Protein AF-A0AA36MZ41-F1 (afdb_monomer_lite)

Radius of gyration: 23.38 Å; chains: 1; bounding box: 65×52×50 Å

Organism: NCBI:txid2562239

Structure (mmCIF, N/CA/C/O backbone):
data_AF-A0AA36MZ41-F1
#
_entry.id   AF-A0AA36MZ41-F1
#
loop_
_atom_site.group_PDB
_atom_site.id
_atom_site.type_symbol
_atom_site.label_atom_id
_atom_site.label_alt_id
_atom_site.label_comp_id
_atom_site.label_asym_id
_atom_site.label_entity_id
_atom_site.label_seq_id
_atom_site.pdbx_PDB_ins_code
_atom_site.Cartn_x
_atom_site.Cartn_y
_atom_site.Cartn_z
_atom_site.occupancy
_atom_site.B_iso_or_equiv
_atom_site.auth_seq_id
_atom_site.auth_comp_id
_atom_site.auth_asym_id
_atom_site.auth_atom_id
_atom_site.pdbx_PDB_model_num
ATOM 1 N N . MET A 1 1 ? -8.497 -12.255 -13.472 1.00 68.38 1 MET A N 1
ATOM 2 C CA . MET A 1 1 ? -8.021 -10.869 -13.244 1.00 68.38 1 MET A CA 1
ATOM 3 C C . MET A 1 1 ? -6.526 -10.973 -13.059 1.00 68.38 1 MET A C 1
ATOM 5 O O . MET A 1 1 ? -6.115 -11.818 -12.280 1.00 68.38 1 MET A O 1
ATOM 9 N N . THR A 1 2 ? -5.747 -10.214 -13.821 1.00 87.19 2 THR A N 1
ATOM 10 C CA . THR A 1 2 ? -4.279 -10.279 -13.796 1.00 87.19 2 THR A CA 1
ATOM 11 C C . THR A 1 2 ? -3.711 -9.382 -12.696 1.00 87.19 2 THR A C 1
ATOM 13 O O . THR A 1 2 ? -4.391 -8.462 -12.231 1.00 87.19 2 THR A O 1
ATOM 16 N N . MET A 1 3 ? -2.455 -9.620 -12.304 1.00 91.00 3 MET A N 1
ATOM 17 C CA . MET A 1 3 ? -1.713 -8.731 -11.399 1.00 91.00 3 MET A CA 1
ATOM 18 C C . MET A 1 3 ? -1.674 -7.290 -11.922 1.00 91.00 3 MET A C 1
ATOM 20 O O . MET A 1 3 ? -1.805 -6.341 -11.153 1.00 91.00 3 MET A O 1
ATOM 24 N N . ASP A 1 4 ? -1.611 -7.124 -13.239 1.00 92.19 4 ASP A N 1
ATOM 25 C CA . ASP A 1 4 ? -1.598 -5.822 -13.903 1.00 92.19 4 ASP A CA 1
ATOM 26 C C . ASP A 1 4 ? -2.879 -5.025 -13.640 1.00 92.19 4 ASP A C 1
ATOM 28 O O . ASP A 1 4 ? -2.812 -3.837 -13.330 1.00 92.19 4 ASP A O 1
ATOM 32 N N . ALA A 1 5 ? -4.040 -5.692 -13.651 1.00 93.69 5 ALA A N 1
ATOM 33 C CA . ALA A 1 5 ? -5.312 -5.060 -13.314 1.00 93.69 5 ALA A CA 1
ATOM 34 C C . ALA A 1 5 ? -5.347 -4.590 -11.850 1.00 93.69 5 ALA A C 1
ATOM 36 O O . ALA A 1 5 ? -5.846 -3.503 -11.564 1.00 93.69 5 ALA A O 1
ATOM 37 N N . ALA A 1 6 ? -4.788 -5.372 -10.918 1.00 95.00 6 ALA A N 1
ATOM 38 C CA . ALA A 1 6 ? -4.678 -4.955 -9.520 1.00 95.00 6 ALA A CA 1
ATOM 39 C C . ALA A 1 6 ? -3.737 -3.750 -9.356 1.00 95.00 6 ALA A C 1
ATOM 41 O O . ALA A 1 6 ? -4.050 -2.827 -8.607 1.00 95.00 6 ALA A O 1
ATOM 42 N N . ARG A 1 7 ? -2.618 -3.711 -10.090 1.00 95.50 7 ARG A N 1
ATOM 43 C CA . ARG A 1 7 ? -1.696 -2.564 -10.080 1.00 95.50 7 ARG A CA 1
ATOM 44 C C . ARG A 1 7 ? -2.353 -1.297 -10.626 1.00 95.50 7 ARG A C 1
ATOM 46 O O . ARG A 1 7 ? -2.273 -0.261 -9.975 1.00 95.50 7 ARG A O 1
ATOM 53 N N . SER A 1 8 ? -3.065 -1.376 -11.751 1.00 96.75 8 SER A N 1
ATOM 54 C CA . SER A 1 8 ? -3.801 -0.227 -12.299 1.00 96.75 8 SER A CA 1
ATOM 55 C C . SER A 1 8 ? -4.890 0.278 -11.346 1.00 96.75 8 SER A C 1
ATOM 57 O O . SER A 1 8 ? -5.018 1.484 -11.148 1.00 96.75 8 SER A O 1
ATOM 59 N N . LEU A 1 9 ? -5.632 -0.617 -10.682 1.00 97.50 9 LEU A N 1
ATOM 60 C CA . LEU A 1 9 ? -6.612 -0.226 -9.658 1.00 97.50 9 LEU A CA 1
ATOM 61 C C . LEU A 1 9 ? -5.946 0.448 -8.447 1.00 97.50 9 LEU A C 1
ATOM 63 O O . LEU A 1 9 ? -6.478 1.423 -7.924 1.00 97.50 9 LEU A O 1
ATOM 67 N N . ALA A 1 10 ? -4.772 -0.027 -8.021 1.00 97.44 10 ALA A N 1
ATOM 68 C CA . ALA A 1 10 ? -4.005 0.605 -6.950 1.00 97.44 10 ALA A CA 1
ATOM 69 C C . ALA A 1 10 ? -3.514 2.009 -7.335 1.00 97.44 10 ALA A C 1
ATOM 71 O O . ALA A 1 10 ? -3.614 2.928 -6.524 1.00 97.44 10 ALA A O 1
ATOM 72 N N . VAL A 1 11 ? -3.045 2.199 -8.573 1.00 98.00 11 VAL A N 1
ATOM 73 C CA . VAL A 1 11 ? -2.663 3.519 -9.102 1.00 98.00 11 VAL A CA 1
ATOM 74 C C . VAL A 1 11 ? -3.863 4.466 -9.108 1.00 98.00 11 VAL A C 1
ATOM 76 O O . VAL A 1 11 ? -3.761 5.580 -8.599 1.00 98.00 11 VAL A O 1
ATOM 79 N N . GLN A 1 12 ? -5.020 4.014 -9.597 1.00 97.94 12 GLN A N 1
ATOM 80 C CA . GLN A 1 12 ? -6.252 4.808 -9.572 1.00 97.94 12 GLN A CA 1
ATOM 81 C C . GLN A 1 12 ? -6.670 5.184 -8.148 1.00 97.94 12 GLN A C 1
ATOM 83 O O . GLN A 1 12 ? -7.051 6.327 -7.912 1.00 97.94 12 GLN A O 1
ATOM 88 N N . LEU A 1 13 ? -6.571 4.249 -7.197 1.00 98.12 13 LEU A N 1
ATOM 89 C CA . LEU A 1 13 ? -6.924 4.485 -5.797 1.00 98.12 13 LEU A CA 1
ATOM 90 C C . LEU A 1 13 ? -6.030 5.550 -5.166 1.00 98.12 13 LEU A C 1
ATOM 92 O O . LEU A 1 13 ? -6.522 6.473 -4.524 1.00 98.12 13 LEU A O 1
ATOM 96 N N . VAL A 1 14 ? -4.720 5.452 -5.392 1.00 98.00 14 VAL A N 1
ATOM 97 C CA . VAL A 1 14 ? -3.752 6.427 -4.888 1.00 98.00 14 VAL A CA 1
ATOM 98 C C . VAL A 1 14 ? -3.955 7.795 -5.527 1.00 98.00 14 VAL A C 1
ATOM 100 O O . VAL A 1 14 ? -3.852 8.794 -4.832 1.00 98.00 14 VAL A O 1
ATOM 103 N N . LEU A 1 15 ? -4.246 7.880 -6.820 1.00 98.00 15 LEU A N 1
ATOM 104 C CA . LEU A 1 15 ? -4.380 9.165 -7.518 1.00 98.00 15 LEU A CA 1
ATOM 105 C C . LEU A 1 15 ? -5.779 9.777 -7.414 1.00 98.00 15 LEU A C 1
ATOM 107 O O . LEU A 1 15 ? -6.045 10.830 -7.989 1.00 98.00 15 LEU A O 1
ATOM 111 N N . SER A 1 16 ? -6.690 9.123 -6.699 1.00 97.56 16 SER A N 1
ATOM 112 C CA . SER A 1 16 ? -8.055 9.596 -6.564 1.00 97.56 16 SER A CA 1
ATOM 113 C C . SER A 1 16 ? -8.150 10.734 -5.536 1.00 97.56 16 SER A C 1
ATOM 115 O O . SER A 1 16 ? -7.811 10.523 -4.370 1.00 97.56 16 SER A O 1
ATOM 117 N N . PRO A 1 17 ? -8.669 11.919 -5.915 1.00 95.50 17 PRO A N 1
ATOM 118 C CA . PRO A 1 17 ? -8.745 13.074 -5.017 1.00 95.50 17 PRO A CA 1
ATOM 119 C C . PRO A 1 17 ? -9.822 12.930 -3.935 1.00 95.50 17 PRO A C 1
ATOM 121 O O . PRO A 1 17 ? -9.808 13.663 -2.952 1.00 95.50 17 PRO A O 1
ATOM 124 N N . VAL A 1 18 ? -10.766 12.002 -4.113 1.00 97.00 18 VAL A N 1
ATOM 125 C CA . VAL A 1 18 ? -11.846 11.759 -3.146 1.00 97.00 18 VAL A CA 1
ATOM 126 C C . VAL A 1 18 ? -11.436 10.799 -2.032 1.00 97.00 18 VAL A C 1
ATOM 128 O O . VAL A 1 18 ? -12.109 10.744 -1.006 1.00 97.00 18 VAL A O 1
ATOM 131 N N . HIS A 1 19 ? -10.348 10.044 -2.224 1.00 96.75 19 HIS A N 1
ATOM 132 C CA . HIS A 1 19 ? -9.952 9.002 -1.287 1.00 96.75 19 HIS A CA 1
ATOM 133 C C . HIS A 1 19 ? -9.066 9.549 -0.165 1.0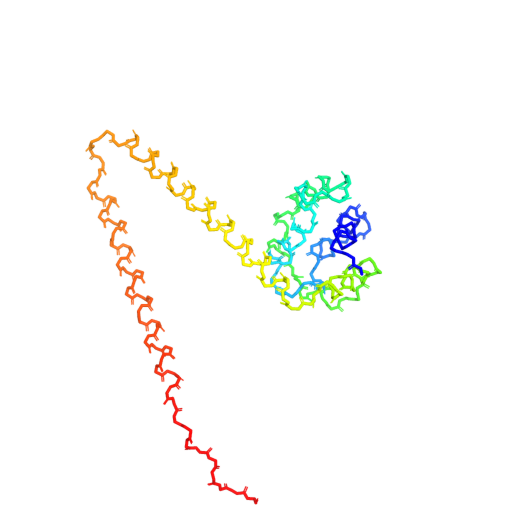0 96.75 19 HIS A C 1
ATOM 135 O O . HIS A 1 19 ? -8.097 10.275 -0.394 1.00 96.75 19 HIS A O 1
ATOM 141 N N . GLN A 1 20 ? -9.379 9.166 1.071 1.00 96.69 20 GLN A N 1
ATOM 142 C CA . GLN A 1 20 ? -8.623 9.588 2.254 1.00 96.69 20 GLN A CA 1
ATOM 143 C C . GLN A 1 20 ? -7.321 8.791 2.408 1.00 96.69 20 GLN A C 1
ATOM 145 O O . GLN A 1 20 ? -7.131 7.734 1.803 1.00 96.69 20 GLN A O 1
ATOM 150 N N . LEU A 1 21 ? -6.425 9.270 3.280 1.00 96.50 21 LEU A N 1
ATOM 151 C CA . LEU A 1 21 ? -5.114 8.662 3.535 1.00 96.50 21 LEU A CA 1
ATOM 152 C C . LEU A 1 21 ? -5.186 7.147 3.782 1.00 96.50 21 LEU A C 1
ATOM 154 O O . LEU A 1 21 ? -4.430 6.389 3.178 1.00 96.50 21 LEU A O 1
ATOM 158 N N . GLY A 1 22 ? -6.102 6.698 4.644 1.00 96.38 22 GLY A N 1
ATOM 159 C CA . GLY A 1 22 ? -6.215 5.279 4.986 1.00 96.38 22 GLY A CA 1
ATOM 160 C C . GLY A 1 22 ? -6.680 4.396 3.825 1.00 96.38 22 GLY A C 1
ATOM 161 O O . GLY A 1 22 ? -6.291 3.232 3.740 1.00 96.38 22 GLY A O 1
ATOM 162 N N . GLU A 1 23 ? -7.444 4.964 2.896 1.00 97.12 23 GLU A N 1
ATOM 163 C CA . GLU A 1 23 ? -7.960 4.290 1.699 1.00 97.12 23 GLU A CA 1
ATOM 164 C C . GLU A 1 23 ? -6.839 4.179 0.664 1.00 97.12 23 GLU A C 1
ATOM 166 O O . GLU A 1 23 ? -6.528 3.086 0.196 1.00 97.12 23 GLU A O 1
ATOM 171 N N . ARG A 1 24 ? -6.125 5.289 0.420 1.00 97.75 24 ARG A N 1
ATOM 172 C CA . ARG A 1 24 ? -4.917 5.336 -0.425 1.00 97.75 24 ARG A CA 1
ATOM 173 C C . ARG A 1 24 ? -3.823 4.386 0.083 1.00 97.75 24 ARG A C 1
ATOM 175 O O . ARG A 1 24 ? -3.115 3.780 -0.713 1.00 97.75 24 ARG A O 1
ATOM 182 N N . CYS A 1 25 ? -3.710 4.199 1.401 1.00 97.25 25 CYS A N 1
ATOM 183 C CA . CYS A 1 25 ? -2.773 3.247 2.009 1.00 97.25 25 CYS A CA 1
ATOM 184 C C . CYS A 1 25 ? -3.297 1.803 2.086 1.00 97.25 25 CYS A C 1
ATOM 186 O O . CYS A 1 25 ? -2.565 0.914 2.530 1.00 97.25 25 CYS A O 1
ATOM 188 N N . GLY A 1 26 ? -4.543 1.553 1.682 1.00 97.31 26 GLY A N 1
ATOM 189 C CA . GLY A 1 26 ? -5.146 0.224 1.658 1.00 97.31 26 GLY A CA 1
ATOM 190 C C . GLY A 1 26 ? -5.377 -0.391 3.041 1.00 97.31 26 GLY A C 1
ATOM 191 O O . GLY A 1 26 ? -5.283 -1.609 3.180 1.00 97.31 26 GLY A O 1
ATOM 192 N N . PHE A 1 27 ? -5.675 0.405 4.075 1.00 97.56 27 PHE A N 1
ATOM 193 C CA . PHE A 1 27 ? -5.858 -0.088 5.454 1.00 97.56 27 PHE A CA 1
ATOM 194 C C . PHE A 1 27 ? -7.021 -1.076 5.608 1.00 97.56 27 PHE A C 1
ATOM 196 O O . PHE A 1 27 ? -6.970 -1.962 6.466 1.00 97.56 27 PHE A O 1
ATOM 203 N N . ARG A 1 28 ? -8.048 -0.946 4.760 1.00 96.75 28 ARG A N 1
ATOM 204 C CA . ARG A 1 28 ? -9.179 -1.882 4.671 1.00 96.75 28 ARG A CA 1
ATOM 205 C C . ARG A 1 28 ? -8.879 -3.123 3.831 1.00 96.75 28 ARG A C 1
ATOM 207 O O . ARG A 1 28 ? -9.496 -4.160 4.036 1.00 96.75 28 ARG A O 1
ATOM 214 N N . ILE A 1 29 ? -7.934 -3.028 2.899 1.00 96.50 29 ILE A N 1
ATOM 215 C CA . ILE A 1 29 ? -7.598 -4.101 1.953 1.00 96.50 29 ILE A CA 1
ATOM 216 C C . ILE A 1 29 ? -6.566 -5.052 2.563 1.00 96.50 29 ILE A C 1
ATOM 218 O O . ILE A 1 29 ? -6.663 -6.270 2.401 1.00 96.50 29 ILE A O 1
ATOM 222 N N . PHE A 1 30 ? -5.564 -4.503 3.253 1.00 95.25 30 PHE A N 1
ATOM 223 C CA . PHE A 1 30 ? -4.461 -5.268 3.817 1.00 95.25 30 PHE A CA 1
ATOM 224 C C . PHE A 1 30 ? -4.586 -5.402 5.339 1.00 95.25 30 PHE A C 1
ATOM 226 O O . PHE A 1 30 ? -4.821 -4.416 6.043 1.00 95.25 30 PHE A O 1
ATOM 233 N N . PRO A 1 31 ? -4.372 -6.611 5.886 1.00 90.88 31 PRO A N 1
ATOM 234 C CA . PRO A 1 31 ? -4.293 -6.794 7.326 1.00 90.88 31 PRO A CA 1
ATOM 235 C C . PRO A 1 31 ? -2.941 -6.305 7.877 1.00 90.88 31 PRO A C 1
ATOM 237 O O . PRO A 1 31 ? -1.911 -6.349 7.192 1.00 90.88 31 PRO A O 1
ATOM 240 N N . GLY A 1 32 ? -2.927 -5.918 9.155 1.00 91.94 32 GLY A N 1
ATOM 241 C CA . GLY A 1 32 ? -1.715 -5.583 9.915 1.00 91.94 32 GLY A CA 1
ATOM 242 C C . GLY A 1 32 ? -1.553 -4.093 10.229 1.00 91.94 32 GLY A C 1
ATOM 243 O O . GLY A 1 32 ? -2.528 -3.356 10.316 1.00 91.94 32 GLY A O 1
ATOM 244 N N . SER A 1 33 ? -0.319 -3.638 10.440 1.00 94.25 33 SER A N 1
ATOM 245 C CA . SER A 1 33 ? -0.040 -2.242 10.807 1.00 94.25 33 SER A CA 1
ATOM 246 C C . SER A 1 33 ? -0.150 -1.273 9.622 1.00 94.25 33 SER A C 1
ATOM 248 O O . SER A 1 33 ? -0.036 -1.684 8.462 1.00 94.25 33 SER A O 1
ATOM 250 N N . ALA A 1 34 ? -0.294 0.027 9.909 1.00 94.81 34 ALA A N 1
ATOM 251 C CA . ALA A 1 34 ? -0.310 1.099 8.904 1.00 94.81 34 ALA A CA 1
ATOM 252 C C . ALA A 1 34 ? 0.903 1.005 7.963 1.00 94.81 34 ALA A C 1
ATOM 254 O O . ALA A 1 34 ? 0.765 0.948 6.741 1.00 94.81 34 ALA A O 1
ATOM 255 N N . SER A 1 35 ? 2.095 0.852 8.547 1.00 92.25 35 SER A N 1
ATOM 256 C CA . SER A 1 35 ? 3.360 0.672 7.829 1.00 92.25 35 SER A CA 1
ATOM 257 C C . SER A 1 35 ? 3.370 -0.548 6.909 1.00 92.25 35 SER A C 1
ATOM 259 O O . SER A 1 35 ? 3.992 -0.512 5.848 1.00 92.25 35 SER A O 1
ATOM 261 N N . ARG A 1 36 ? 2.711 -1.648 7.297 1.00 90.69 36 ARG A N 1
ATOM 262 C CA . ARG A 1 36 ? 2.606 -2.844 6.453 1.00 90.69 36 ARG A CA 1
ATOM 263 C C . ARG A 1 36 ? 1.682 -2.588 5.267 1.00 90.69 36 ARG A C 1
ATOM 265 O O . ARG A 1 36 ? 2.079 -2.874 4.142 1.00 90.69 36 ARG A O 1
ATOM 272 N N . CYS A 1 37 ? 0.500 -2.026 5.506 1.00 95.00 37 CYS A N 1
ATOM 273 C CA . CYS A 1 37 ? -0.469 -1.711 4.453 1.00 95.00 37 CYS A CA 1
ATOM 274 C C . CYS A 1 37 ? 0.128 -0.739 3.427 1.00 95.00 37 CYS A C 1
ATOM 276 O O . CYS A 1 37 ? 0.123 -1.013 2.229 1.00 95.00 37 CYS A O 1
ATOM 278 N N . PHE A 1 38 ? 0.777 0.321 3.915 1.00 95.75 38 PHE A N 1
ATOM 279 C CA . PHE A 1 38 ? 1.505 1.280 3.092 1.00 95.75 38 PHE A CA 1
ATOM 280 C C . PHE A 1 38 ? 2.568 0.612 2.213 1.00 95.75 38 PHE A C 1
ATOM 282 O O . PHE A 1 38 ? 2.628 0.868 1.013 1.00 95.75 38 P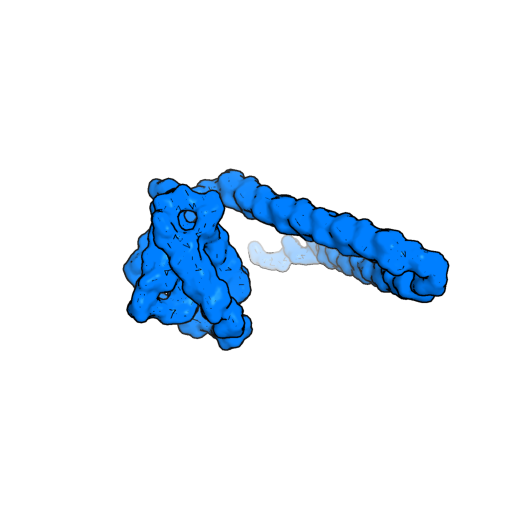HE A O 1
ATOM 289 N N . LYS A 1 39 ? 3.389 -0.285 2.780 1.00 92.56 39 LYS A N 1
ATOM 290 C CA . LYS A 1 39 ? 4.391 -1.038 2.009 1.00 92.56 39 LYS A CA 1
ATOM 291 C C . LYS A 1 39 ? 3.746 -1.901 0.924 1.00 92.56 39 LYS A C 1
ATOM 293 O O . LYS A 1 39 ? 4.274 -1.947 -0.180 1.00 92.56 39 LYS A O 1
ATOM 298 N N . MET A 1 40 ? 2.619 -2.552 1.209 1.00 94.06 40 MET A N 1
ATOM 299 C CA . MET A 1 40 ? 1.899 -3.349 0.209 1.00 94.06 40 MET A CA 1
ATOM 300 C C . MET A 1 40 ? 1.389 -2.474 -0.943 1.00 94.06 40 MET A C 1
ATOM 302 O O . MET A 1 40 ? 1.610 -2.818 -2.102 1.00 94.06 40 MET A O 1
ATOM 306 N N . MET A 1 41 ? 0.798 -1.313 -0.647 1.00 96.56 41 MET A N 1
ATOM 307 C CA . MET A 1 41 ? 0.385 -0.360 -1.685 1.00 96.56 41 MET A CA 1
ATOM 308 C C . MET A 1 41 ? 1.576 0.170 -2.492 1.00 96.56 41 MET A C 1
ATOM 310 O O . MET A 1 41 ? 1.514 0.185 -3.718 1.00 96.56 41 MET A O 1
ATOM 314 N N . MET A 1 42 ? 2.692 0.507 -1.838 1.00 95.75 42 MET A N 1
ATOM 315 C CA . MET A 1 42 ? 3.935 0.929 -2.501 1.00 95.75 42 MET A CA 1
ATOM 316 C C . MET A 1 42 ? 4.469 -0.110 -3.493 1.00 95.75 42 MET A C 1
ATOM 318 O O . MET A 1 42 ? 5.033 0.260 -4.520 1.00 95.75 42 MET A O 1
ATOM 322 N N . LEU A 1 43 ? 4.300 -1.404 -3.205 1.00 93.56 43 LEU A N 1
ATOM 323 C CA . LEU A 1 43 ? 4.686 -2.474 -4.127 1.00 93.56 43 LEU A CA 1
ATOM 324 C C . LEU A 1 43 ? 3.768 -2.545 -5.345 1.00 93.56 43 LEU A C 1
ATOM 326 O O . LEU A 1 43 ? 4.252 -2.771 -6.454 1.00 93.56 43 LEU A O 1
ATOM 330 N N . LEU A 1 44 ? 2.464 -2.338 -5.149 1.00 94.75 44 LEU A N 1
ATOM 331 C CA . LEU A 1 44 ? 1.492 -2.347 -6.239 1.00 94.75 44 LEU A CA 1
ATOM 332 C C . LEU A 1 44 ? 1.682 -1.169 -7.197 1.00 94.75 44 LEU A C 1
ATOM 334 O O . LEU A 1 44 ? 1.521 -1.350 -8.400 1.00 94.75 44 LEU A O 1
ATOM 338 N N . VAL A 1 45 ? 2.068 0.004 -6.688 1.00 96.19 45 VAL A N 1
ATOM 339 C CA . VAL A 1 45 ? 2.266 1.212 -7.509 1.00 96.19 45 VAL A CA 1
ATOM 340 C C . VAL A 1 45 ? 3.726 1.450 -7.919 1.00 96.19 45 VAL A C 1
ATOM 342 O O . VAL A 1 45 ? 4.048 2.508 -8.449 1.00 96.19 45 VAL A O 1
ATOM 345 N N . HIS A 1 46 ? 4.636 0.496 -7.689 1.00 94.94 46 HIS A N 1
ATOM 346 C CA . HIS A 1 46 ? 6.059 0.697 -7.978 1.00 94.94 46 HIS A CA 1
ATOM 347 C C . HIS A 1 46 ? 6.321 0.892 -9.490 1.00 94.94 46 HIS A C 1
ATOM 349 O O . HIS A 1 46 ? 5.940 0.029 -10.289 1.00 94.94 46 HIS A O 1
ATOM 355 N N . PRO A 1 47 ? 7.062 1.937 -9.911 1.00 94.25 47 PRO A N 1
ATOM 356 C CA . PRO A 1 47 ? 7.263 2.275 -11.324 1.00 94.25 47 PRO A CA 1
ATOM 357 C C . PRO A 1 47 ? 8.164 1.304 -12.099 1.00 94.25 47 PRO A C 1
ATOM 359 O O . PRO A 1 47 ? 8.316 1.466 -13.303 1.00 94.25 47 PRO A O 1
ATOM 362 N N . ASP A 1 48 ? 8.765 0.306 -11.450 1.00 89.94 48 ASP A N 1
ATOM 363 C CA . ASP A 1 48 ? 9.517 -0.775 -12.125 1.00 89.94 48 ASP A CA 1
ATOM 364 C C . ASP A 1 48 ? 8.606 -1.922 -12.576 1.00 89.94 48 ASP A C 1
ATOM 366 O O . ASP A 1 48 ? 8.972 -2.725 -13.429 1.00 89.94 48 ASP A O 1
ATOM 370 N N . LYS A 1 49 ? 7.404 -2.021 -12.004 1.00 81.00 49 LYS A N 1
ATOM 371 C CA . LYS A 1 49 ? 6.438 -3.089 -12.283 1.00 81.00 49 LYS A CA 1
ATOM 372 C C . LYS A 1 49 ? 5.449 -2.684 -13.392 1.00 81.00 49 LYS A C 1
ATOM 374 O O . LYS A 1 49 ? 4.306 -3.136 -13.383 1.00 81.00 49 LYS A O 1
ATOM 379 N N . ARG A 1 50 ? 5.919 -1.809 -14.299 1.00 67.06 50 ARG A N 1
ATOM 380 C CA . ARG A 1 50 ? 5.168 -0.956 -15.243 1.00 67.06 50 ARG A CA 1
ATOM 381 C C . ARG A 1 50 ? 4.035 -1.675 -15.963 1.00 67.06 50 ARG A C 1
ATOM 383 O O . ARG A 1 50 ? 4.268 -2.420 -16.906 1.00 67.06 50 ARG A O 1
ATOM 390 N N . THR A 1 51 ? 2.819 -1.341 -15.559 1.00 78.06 51 THR A N 1
ATOM 391 C CA . THR A 1 51 ? 1.571 -1.671 -16.263 1.00 78.06 51 THR A CA 1
ATOM 392 C C . THR A 1 51 ? 0.732 -0.430 -16.528 1.00 78.06 51 THR A C 1
ATOM 394 O O . THR A 1 51 ? 0.062 -0.348 -17.550 1.00 78.06 51 THR A O 1
ATOM 397 N N . ASP A 1 52 ? 0.819 0.564 -15.643 1.00 92.25 52 ASP A N 1
ATOM 398 C CA . ASP A 1 52 ? 0.131 1.843 -15.760 1.00 92.25 52 ASP A CA 1
ATOM 399 C C . ASP A 1 52 ? 1.154 2.980 -15.963 1.00 92.25 52 ASP A C 1
ATOM 401 O O . ASP A 1 52 ? 2.106 3.079 -15.175 1.00 92.25 52 ASP A O 1
ATOM 405 N N . PRO A 1 53 ? 0.998 3.850 -16.983 1.00 95.31 53 PRO A N 1
ATOM 406 C CA . PRO A 1 53 ? 1.911 4.973 -17.213 1.00 95.31 53 PRO A CA 1
ATOM 407 C C . PRO A 1 53 ? 1.949 5.966 -16.041 1.00 95.31 53 PRO A C 1
ATOM 409 O O . PRO A 1 53 ? 2.942 6.672 -15.871 1.00 95.31 53 PRO A O 1
ATOM 412 N N . ARG A 1 54 ? 0.912 5.992 -15.195 1.00 97.12 54 ARG A N 1
ATOM 413 C CA . ARG A 1 54 ? 0.809 6.879 -14.030 1.00 97.12 54 ARG A CA 1
ATOM 414 C C . ARG A 1 54 ? 1.404 6.285 -12.753 1.00 97.12 54 ARG A C 1
ATOM 416 O O . ARG A 1 54 ? 1.354 6.918 -11.702 1.00 97.12 54 ARG A O 1
ATOM 423 N N . ALA A 1 55 ? 2.014 5.098 -12.809 1.00 96.31 55 ALA A N 1
ATOM 424 C CA . ALA A 1 55 ? 2.627 4.472 -11.635 1.00 96.31 55 ALA A CA 1
ATOM 425 C C . ALA A 1 55 ? 3.690 5.366 -10.964 1.00 96.31 55 ALA A C 1
ATOM 427 O O . ALA A 1 55 ? 3.778 5.401 -9.742 1.00 96.31 55 ALA A O 1
ATOM 428 N N . GLY A 1 56 ? 4.460 6.140 -11.741 1.00 96.38 56 GLY A N 1
ATOM 429 C CA . GLY A 1 56 ? 5.440 7.086 -11.189 1.00 96.38 56 GLY A CA 1
ATOM 430 C C . GLY A 1 56 ? 4.803 8.212 -10.367 1.00 96.38 56 GLY A C 1
ATOM 431 O O . GLY A 1 56 ? 5.294 8.529 -9.286 1.00 96.38 56 GLY A O 1
ATOM 432 N N . GLU A 1 57 ? 3.685 8.761 -10.849 1.00 98.00 57 GLU A N 1
ATOM 433 C CA . GLU A 1 57 ? 2.885 9.782 -10.159 1.00 98.00 57 GLU A CA 1
ATOM 434 C C . GLU A 1 57 ? 2.328 9.215 -8.845 1.00 98.00 57 GLU A C 1
ATOM 436 O O . GLU A 1 57 ? 2.558 9.775 -7.776 1.00 98.00 57 GLU A O 1
ATOM 441 N N . ALA A 1 58 ? 1.698 8.036 -8.902 1.00 97.56 58 ALA A N 1
ATOM 442 C CA . ALA A 1 58 ? 1.152 7.362 -7.722 1.00 97.56 58 ALA A CA 1
ATOM 443 C C . ALA A 1 58 ? 2.236 7.024 -6.690 1.00 97.56 58 ALA A C 1
ATOM 445 O O . ALA A 1 58 ? 2.038 7.178 -5.486 1.00 97.56 58 ALA A O 1
ATOM 446 N N . PHE A 1 59 ? 3.407 6.584 -7.142 1.00 97.25 59 PHE A N 1
ATOM 447 C CA . PHE A 1 59 ? 4.524 6.300 -6.253 1.00 97.25 59 PHE A CA 1
ATOM 448 C C . PHE A 1 59 ? 5.058 7.568 -5.572 1.00 97.25 59 PHE A C 1
ATOM 450 O O . PHE A 1 59 ? 5.366 7.534 -4.381 1.00 97.25 59 PHE A O 1
ATOM 457 N N . GLY A 1 60 ? 5.139 8.687 -6.300 1.00 97.44 60 GLY A N 1
ATOM 458 C CA . GLY A 1 60 ? 5.498 9.993 -5.741 1.00 97.44 60 GLY A CA 1
ATOM 459 C C . GLY A 1 60 ? 4.500 10.465 -4.682 1.00 97.44 60 GLY A C 1
ATOM 460 O O . GLY A 1 60 ? 4.902 10.837 -3.580 1.00 97.44 60 GLY A O 1
ATOM 461 N N . GLU A 1 61 ? 3.205 10.342 -4.973 1.00 97.81 61 GLU A N 1
ATOM 462 C CA . GLU A 1 61 ? 2.116 10.629 -4.033 1.00 97.81 61 GLU A CA 1
ATOM 463 C C . GLU A 1 61 ? 2.198 9.772 -2.765 1.00 97.81 61 GLU A C 1
ATOM 465 O O . GLU A 1 61 ? 2.085 10.273 -1.651 1.00 97.81 61 GLU A O 1
ATOM 470 N N . MET A 1 62 ? 2.467 8.474 -2.899 1.00 97.44 62 MET A N 1
ATOM 471 C CA . MET A 1 62 ? 2.653 7.608 -1.735 1.00 97.44 62 MET A CA 1
ATOM 472 C C . MET A 1 62 ? 3.891 8.001 -0.917 1.00 97.44 62 MET A C 1
ATOM 474 O O . MET A 1 62 ? 3.876 7.925 0.312 1.00 97.44 62 MET A O 1
ATOM 478 N N . GLN A 1 63 ? 4.975 8.445 -1.560 1.00 97.00 63 GLN A N 1
ATOM 479 C CA . GLN A 1 63 ? 6.144 8.931 -0.828 1.00 97.00 63 GLN A CA 1
ATOM 480 C C . GLN A 1 63 ? 5.860 10.216 -0.046 1.00 97.00 63 GLN A C 1
ATOM 482 O O . GLN A 1 63 ? 6.354 10.337 1.078 1.00 97.00 63 GLN A O 1
ATOM 487 N N . SER A 1 64 ? 5.054 11.135 -0.586 1.00 97.12 64 SER A N 1
ATOM 488 C CA . SER A 1 64 ? 4.735 12.403 0.083 1.00 97.12 64 SER A CA 1
ATOM 489 C C . SER A 1 64 ? 3.940 12.193 1.379 1.00 97.12 64 SER A C 1
ATOM 491 O O . SER A 1 64 ? 4.180 12.879 2.370 1.00 97.12 64 SER A O 1
ATOM 493 N N . ILE A 1 65 ? 3.071 11.178 1.424 1.00 95.81 65 ILE A N 1
ATOM 494 C CA . ILE A 1 65 ? 2.247 10.858 2.602 1.00 95.81 65 ILE A CA 1
ATOM 495 C C . ILE A 1 65 ? 2.931 9.931 3.619 1.00 95.81 65 ILE A C 1
ATOM 497 O O . ILE A 1 65 ? 2.355 9.642 4.669 1.00 95.81 65 ILE A O 1
ATOM 501 N N . LYS A 1 66 ? 4.157 9.457 3.356 1.00 94.19 66 LYS A N 1
ATOM 502 C CA . LYS A 1 66 ? 4.856 8.453 4.184 1.00 94.19 66 LYS A CA 1
ATOM 503 C C . LYS A 1 66 ? 4.981 8.851 5.660 1.00 94.19 66 LYS A C 1
ATOM 505 O O . LYS A 1 66 ? 4.872 7.988 6.530 1.00 94.19 66 LYS A O 1
ATOM 510 N N . SER A 1 67 ? 5.226 10.128 5.952 1.00 94.56 67 SER A N 1
ATOM 511 C CA . SER A 1 67 ? 5.333 10.635 7.329 1.00 94.56 67 SER A CA 1
ATOM 512 C C . SER A 1 67 ? 4.003 10.555 8.084 1.00 94.56 67 SER A C 1
ATOM 514 O O . SER A 1 67 ? 3.990 10.245 9.273 1.00 94.56 67 SER A O 1
ATOM 516 N N . LEU A 1 68 ? 2.882 10.752 7.387 1.00 94.69 68 LEU A N 1
ATOM 517 C CA . LEU A 1 68 ? 1.532 10.740 7.959 1.00 94.69 68 LEU A CA 1
ATOM 518 C C . LEU A 1 68 ? 1.058 9.324 8.312 1.00 94.69 68 LEU A C 1
ATOM 520 O O . LEU A 1 68 ? 0.265 9.134 9.232 1.00 94.69 68 LEU A O 1
ATOM 524 N N . VAL A 1 69 ? 1.576 8.308 7.620 1.00 92.62 69 VAL A N 1
ATOM 525 C CA . VAL A 1 69 ? 1.238 6.898 7.876 1.00 92.62 69 VAL A CA 1
ATOM 526 C C . VAL A 1 69 ? 1.632 6.463 9.287 1.00 92.62 69 VAL A C 1
ATOM 528 O O . VAL A 1 69 ? 0.939 5.644 9.882 1.00 92.62 69 VAL A O 1
ATOM 531 N N . VAL A 1 70 ? 2.722 7.010 9.837 1.00 88.31 70 VAL A N 1
ATOM 532 C CA . VAL A 1 70 ? 3.245 6.620 11.159 1.00 88.31 70 VAL A CA 1
ATOM 533 C C . VAL A 1 70 ? 2.265 6.959 12.284 1.00 88.31 70 VAL A C 1
ATOM 535 O O . VAL A 1 70 ? 2.185 6.220 13.259 1.00 88.31 70 VAL A O 1
ATOM 538 N N . VAL A 1 71 ? 1.504 8.043 12.128 1.00 92.50 71 VAL A N 1
ATOM 539 C CA . VAL A 1 71 ? 0.526 8.523 13.119 1.00 92.50 71 VAL A CA 1
ATOM 540 C C . VAL A 1 71 ? -0.908 8.092 12.805 1.00 92.50 71 VAL A C 1
ATOM 542 O O . VAL A 1 71 ? -1.838 8.470 13.509 1.00 92.50 71 VAL A O 1
ATOM 545 N N . SER A 1 72 ? -1.108 7.333 11.728 1.00 93.25 72 SER A N 1
ATOM 546 C CA . SER A 1 72 ? -2.438 6.908 11.299 1.00 93.25 72 SER A CA 1
ATOM 547 C C . SER A 1 72 ? -2.912 5.681 12.071 1.00 93.25 72 SER A C 1
ATOM 549 O O . SER A 1 72 ? -2.131 4.756 12.290 1.00 93.25 72 SER A O 1
ATOM 551 N N . ASP A 1 73 ? -4.207 5.635 12.386 1.00 95.06 73 ASP A N 1
ATOM 552 C CA . ASP A 1 73 ? -4.870 4.469 12.974 1.00 95.06 73 ASP A CA 1
ATOM 553 C C . ASP A 1 73 ? -5.607 3.642 11.892 1.00 95.06 73 ASP A C 1
ATOM 555 O O . ASP A 1 73 ? -6.653 4.064 11.371 1.00 95.06 73 ASP A O 1
ATOM 559 N N . PRO A 1 74 ? -5.085 2.459 11.516 1.00 94.50 74 PRO A N 1
ATOM 560 C CA . PRO A 1 74 ? -5.751 1.572 10.571 1.00 94.50 74 PRO A CA 1
ATOM 561 C C . PRO A 1 74 ? -7.092 1.052 11.081 1.00 94.50 74 PRO A C 1
ATOM 563 O O . PRO A 1 74 ? -7.987 0.821 10.267 1.00 94.50 74 PRO A O 1
ATOM 566 N N . ASP A 1 75 ? -7.249 0.858 12.391 1.00 95.56 75 ASP A N 1
ATOM 567 C CA . ASP A 1 75 ? -8.415 0.183 12.956 1.00 95.56 75 ASP A CA 1
ATOM 568 C C . ASP A 1 75 ? -9.649 1.082 12.908 1.00 95.56 75 ASP A C 1
ATOM 570 O O . ASP A 1 75 ? -10.711 0.631 12.471 1.00 95.56 75 ASP A O 1
ATOM 574 N N . ALA A 1 76 ? -9.495 2.381 13.179 1.00 94.81 76 ALA A N 1
ATOM 575 C CA . ALA A 1 76 ? -10.547 3.368 12.929 1.00 94.81 76 ALA A CA 1
ATOM 576 C C . ALA A 1 76 ? -11.000 3.388 11.453 1.00 94.81 76 ALA A C 1
ATOM 578 O O . ALA A 1 76 ? -12.186 3.535 11.150 1.00 94.81 76 ALA A O 1
ATOM 579 N N . THR A 1 77 ? -10.069 3.206 10.510 1.00 94.38 77 THR A N 1
ATOM 580 C CA . THR A 1 77 ? -10.386 3.188 9.069 1.00 94.38 77 THR A CA 1
ATOM 581 C C . THR A 1 77 ? -11.106 1.901 8.655 1.00 94.38 77 THR A C 1
ATOM 583 O O . THR A 1 77 ? -11.965 1.938 7.769 1.00 94.38 77 THR A O 1
ATOM 586 N N . ARG A 1 78 ? -10.780 0.770 9.297 1.00 95.62 78 ARG A N 1
ATOM 587 C CA . ARG A 1 78 ? -11.351 -0.562 9.026 1.00 95.62 78 ARG A CA 1
ATOM 588 C C . ARG A 1 78 ? -12.814 -0.707 9.399 1.00 95.62 78 ARG A C 1
ATOM 590 O O . ARG A 1 78 ? -13.507 -1.512 8.789 1.00 95.62 78 ARG A O 1
ATOM 597 N N . GLN A 1 79 ? -13.278 0.071 10.369 1.00 95.25 79 GLN A N 1
ATOM 598 C CA . GLN A 1 79 ? -14.678 0.063 10.792 1.00 95.25 79 GLN A CA 1
ATOM 599 C C . GLN A 1 79 ? -15.615 0.697 9.752 1.00 95.25 79 GLN A C 1
ATOM 601 O O . GLN A 1 79 ? -16.824 0.482 9.793 1.00 95.25 79 GLN A O 1
ATOM 606 N N . ARG A 1 80 ? -15.076 1.480 8.810 1.00 94.56 80 ARG A N 1
ATOM 607 C CA . ARG A 1 80 ? -15.851 2.114 7.738 1.00 94.56 80 ARG A CA 1
ATOM 608 C C . ARG A 1 80 ? -16.045 1.153 6.557 1.00 94.56 80 ARG A C 1
ATOM 610 O O . ARG A 1 80 ? -15.176 0.314 6.311 1.00 94.56 80 ARG A O 1
ATOM 617 N N . PRO A 1 81 ? -17.139 1.286 5.786 1.00 96.50 81 PRO A N 1
ATOM 618 C CA . PRO A 1 81 ? -17.326 0.495 4.574 1.00 96.50 81 PRO A CA 1
ATOM 619 C C . PRO A 1 81 ? -16.215 0.778 3.552 1.00 96.50 81 PRO A C 1
ATOM 621 O O . PRO A 1 81 ? -15.707 1.896 3.467 1.00 96.50 81 PRO A O 1
ATOM 624 N N . MET A 1 82 ? -15.846 -0.242 2.772 1.00 97.31 82 MET A N 1
ATOM 625 C CA . MET A 1 82 ? -14.937 -0.064 1.636 1.00 97.31 82 MET A CA 1
ATOM 626 C C . MET A 1 82 ? -15.601 0.780 0.551 1.00 97.31 82 MET A C 1
ATOM 628 O O . MET A 1 82 ? -16.788 0.606 0.264 1.00 97.31 82 MET A O 1
ATOM 632 N N . THR A 1 83 ? -14.818 1.632 -0.102 1.00 97.12 83 THR A N 1
ATOM 633 C CA . THR A 1 83 ? -15.247 2.291 -1.335 1.00 97.12 83 THR A CA 1
ATOM 634 C C . THR A 1 83 ? -15.340 1.277 -2.477 1.00 97.12 83 THR A C 1
ATOM 636 O O . THR A 1 83 ? -14.808 0.163 -2.411 1.00 97.12 83 THR A O 1
ATOM 639 N N . GLU A 1 84 ? -16.011 1.654 -3.566 1.00 97.31 84 GLU A N 1
ATOM 640 C CA . GLU A 1 84 ? -16.126 0.795 -4.747 1.00 97.31 84 GLU A CA 1
ATOM 641 C C . GLU A 1 84 ? -14.750 0.409 -5.313 1.00 97.31 84 GLU A C 1
ATOM 643 O O . GLU A 1 84 ? -14.508 -0.759 -5.635 1.00 97.31 84 GLU A O 1
ATOM 648 N N . LEU A 1 85 ? -13.824 1.370 -5.365 1.00 97.56 85 LEU A N 1
ATOM 649 C CA . LEU A 1 85 ? -12.481 1.176 -5.903 1.00 97.56 85 LEU A CA 1
ATOM 650 C C . LEU A 1 85 ? -11.628 0.269 -5.008 1.00 97.56 85 LEU A C 1
ATOM 652 O O . LEU A 1 85 ? -10.955 -0.634 -5.511 1.00 97.56 85 LEU A O 1
ATOM 656 N N . GLU A 1 86 ? -11.723 0.429 -3.685 1.00 97.81 86 GLU A N 1
ATOM 657 C CA . GLU A 1 86 ? -11.121 -0.511 -2.734 1.00 97.81 86 GLU A CA 1
ATOM 658 C C . GLU A 1 86 ? -11.697 -1.921 -2.899 1.00 97.81 86 GLU A C 1
ATOM 660 O O . GLU A 1 86 ? -10.950 -2.899 -2.914 1.00 97.81 86 GLU A O 1
ATOM 665 N N . GLY A 1 87 ? -13.016 -2.039 -3.081 1.00 97.44 87 GLY A N 1
ATOM 666 C CA . GLY A 1 87 ? -13.689 -3.315 -3.312 1.00 97.44 87 GLY A CA 1
ATOM 667 C C . GLY A 1 87 ? -13.241 -3.998 -4.608 1.00 97.44 87 GLY A C 1
ATOM 668 O O . GLY A 1 87 ? -13.034 -5.216 -4.633 1.00 97.44 87 GLY A O 1
ATOM 669 N N . LEU A 1 88 ? -13.049 -3.236 -5.689 1.00 97.19 88 LEU A N 1
ATOM 670 C CA . LEU A 1 88 ? -12.493 -3.737 -6.949 1.00 97.19 88 LEU A CA 1
ATOM 671 C C . LEU A 1 88 ? -11.055 -4.227 -6.772 1.00 97.19 88 LEU A C 1
ATOM 673 O O . LEU A 1 88 ? -10.752 -5.353 -7.176 1.00 97.19 88 LEU A O 1
ATOM 677 N N . LEU A 1 89 ? -10.200 -3.435 -6.120 1.00 96.88 89 LEU A N 1
ATOM 678 C CA . LEU A 1 89 ? -8.813 -3.805 -5.846 1.00 96.88 89 LEU A CA 1
ATOM 679 C C . LEU A 1 89 ? -8.728 -5.052 -4.957 1.00 96.88 89 LEU A C 1
ATOM 681 O O . LEU A 1 89 ? -8.031 -6.007 -5.295 1.00 96.88 89 LEU A O 1
ATOM 685 N N . HIS A 1 90 ? -9.489 -5.100 -3.864 1.00 95.94 90 HIS A N 1
ATOM 686 C CA . HIS A 1 90 ? -9.527 -6.246 -2.957 1.00 95.94 90 HIS A CA 1
ATOM 687 C C . HIS A 1 90 ? -9.977 -7.530 -3.672 1.00 95.94 90 HIS A C 1
ATOM 689 O O . HIS A 1 90 ? -9.361 -8.584 -3.504 1.00 95.94 90 HIS A O 1
ATOM 695 N N . ARG A 1 91 ? -11.006 -7.457 -4.529 1.00 95.06 91 ARG A N 1
ATOM 696 C CA . ARG A 1 91 ? -11.440 -8.600 -5.353 1.00 95.06 91 ARG A CA 1
ATOM 697 C C . ARG A 1 91 ? -10.377 -9.024 -6.364 1.00 95.06 91 ARG A C 1
ATOM 699 O O . ARG A 1 91 ? -10.186 -10.225 -6.546 1.00 95.06 91 ARG A O 1
ATOM 706 N N . ALA A 1 92 ? -9.696 -8.076 -7.009 1.00 93.56 92 ALA A N 1
ATOM 707 C CA . ALA A 1 92 ? -8.611 -8.376 -7.939 1.00 93.56 92 ALA A CA 1
ATOM 708 C C . ALA A 1 92 ? -7.472 -9.116 -7.225 1.00 93.56 92 ALA A C 1
ATOM 710 O O . ALA A 1 92 ? -7.079 -10.195 -7.662 1.00 93.56 92 ALA A O 1
ATOM 711 N N . LEU A 1 93 ? -7.035 -8.604 -6.072 1.00 92.62 93 LEU A N 1
ATOM 712 C CA . LEU A 1 93 ? -6.001 -9.222 -5.243 1.00 92.62 93 LEU A CA 1
ATOM 713 C C . LEU A 1 93 ? -6.411 -10.609 -4.746 1.00 92.62 93 LEU A C 1
ATOM 715 O O . LEU A 1 93 ? -5.609 -11.531 -4.828 1.00 92.62 93 LEU A O 1
ATOM 719 N N . ARG A 1 94 ? -7.659 -10.803 -4.297 1.00 91.19 94 ARG A N 1
ATOM 720 C CA . ARG A 1 94 ? -8.150 -12.133 -3.894 1.00 91.19 94 ARG A CA 1
ATOM 721 C C . ARG A 1 94 ? -8.132 -13.153 -5.031 1.00 91.19 94 ARG A C 1
ATOM 723 O O . ARG A 1 94 ? -7.898 -14.319 -4.751 1.00 91.19 94 ARG A O 1
ATOM 730 N N . LYS A 1 95 ? -8.379 -12.732 -6.275 1.00 87.81 95 LYS A N 1
ATOM 731 C CA . LYS A 1 95 ? -8.333 -13.613 -7.456 1.00 87.81 95 LYS A CA 1
ATOM 732 C C . LYS A 1 95 ? -6.909 -13.983 -7.878 1.00 87.81 95 LYS A C 1
ATOM 734 O O . LYS A 1 95 ? -6.737 -15.027 -8.482 1.00 87.81 95 LYS A O 1
ATOM 739 N N . ILE A 1 96 ? -5.928 -13.124 -7.598 1.00 84.56 96 ILE A N 1
ATOM 740 C CA . ILE A 1 96 ? -4.499 -13.389 -7.854 1.00 84.56 96 ILE A CA 1
ATOM 741 C C . ILE A 1 96 ? -3.908 -14.273 -6.755 1.00 84.56 96 ILE A C 1
ATOM 743 O O . ILE A 1 96 ? -2.953 -15.003 -6.985 1.00 84.56 96 ILE A O 1
ATOM 747 N N . ARG A 1 97 ? -4.477 -14.207 -5.547 1.00 67.50 97 ARG A N 1
ATOM 748 C CA . ARG A 1 97 ? -4.046 -14.954 -4.367 1.00 67.50 97 ARG A CA 1
ATOM 749 C C . ARG A 1 97 ? -4.445 -16.435 -4.453 1.00 67.50 97 ARG A C 1
ATOM 751 O O . ARG A 1 97 ? -5.090 -16.947 -3.543 1.00 67.50 97 ARG A O 1
ATOM 758 N N . ASP A 1 98 ? -4.033 -17.107 -5.526 1.00 51.22 98 ASP A N 1
ATOM 759 C CA . ASP A 1 98 ? -3.717 -18.528 -5.470 1.00 51.22 98 ASP A CA 1
ATOM 760 C C . ASP A 1 98 ? -2.413 -18.673 -4.656 1.00 51.22 98 ASP A C 1
ATOM 762 O O . ASP A 1 98 ? -1.434 -17.956 -4.888 1.00 51.22 98 ASP A O 1
ATOM 766 N N . PRO A 1 99 ? -2.381 -19.537 -3.629 1.00 50.06 99 PRO A N 1
ATOM 767 C CA . PRO A 1 99 ? -1.390 -19.481 -2.550 1.00 50.06 99 PRO A CA 1
ATOM 768 C C . PRO A 1 99 ? 0.067 -19.743 -2.975 1.00 50.06 99 PRO A C 1
ATOM 770 O O . PRO A 1 99 ? 0.980 -19.444 -2.205 1.00 50.06 99 PRO A O 1
ATOM 773 N N . VAL A 1 100 ? 0.311 -20.249 -4.185 1.00 49.56 100 VAL A N 1
ATOM 774 C CA . VAL A 1 100 ? 1.640 -20.695 -4.635 1.00 49.56 100 VAL A CA 1
ATOM 775 C C . VAL A 1 100 ? 2.508 -19.540 -5.164 1.00 49.56 100 VAL A C 1
ATOM 777 O O . VAL A 1 100 ? 3.703 -19.498 -4.876 1.00 49.56 100 VAL A O 1
ATOM 780 N N . GLU A 1 101 ? 1.933 -18.547 -5.851 1.00 47.44 101 GLU A N 1
ATOM 781 C CA . GLU A 1 101 ? 2.710 -17.431 -6.427 1.00 47.44 101 GLU A CA 1
ATOM 782 C C . GLU A 1 101 ? 3.070 -16.361 -5.388 1.00 47.44 101 GLU A C 1
ATOM 784 O O . GLU A 1 101 ? 4.194 -15.859 -5.360 1.00 47.44 101 GLU A O 1
ATOM 789 N N . THR A 1 102 ? 2.162 -16.056 -4.456 1.00 53.41 102 THR A N 1
ATOM 790 C CA . THR A 1 102 ? 2.409 -15.018 -3.439 1.00 53.41 102 THR A CA 1
ATOM 791 C C . THR A 1 102 ? 3.530 -15.359 -2.457 1.00 53.41 102 THR A C 1
ATOM 793 O O . THR A 1 102 ? 4.224 -14.453 -1.998 1.00 53.41 102 THR A O 1
ATOM 796 N N . ALA A 1 103 ? 3.731 -16.635 -2.115 1.00 50.12 103 ALA A N 1
ATOM 797 C CA . ALA A 1 103 ? 4.845 -17.028 -1.255 1.00 50.12 103 ALA A CA 1
ATOM 798 C C . ALA A 1 103 ? 6.179 -16.813 -1.980 1.00 50.12 103 ALA A C 1
ATOM 800 O O . ALA A 1 103 ? 7.093 -16.223 -1.411 1.00 50.12 103 ALA A O 1
ATOM 801 N N . ALA A 1 104 ? 6.258 -17.198 -3.256 1.00 54.53 104 ALA A N 1
ATOM 802 C CA . ALA A 1 104 ? 7.442 -17.005 -4.082 1.00 54.53 104 ALA A CA 1
ATOM 803 C C . ALA A 1 104 ? 7.756 -15.519 -4.314 1.00 54.53 104 ALA A C 1
ATOM 805 O O . ALA A 1 104 ? 8.912 -15.124 -4.200 1.00 54.53 104 ALA A O 1
ATOM 806 N N . GLU A 1 105 ? 6.754 -14.671 -4.564 1.00 56.41 105 GLU A N 1
ATOM 807 C CA . GLU A 1 105 ? 6.969 -13.228 -4.740 1.00 56.41 105 GLU A CA 1
ATOM 808 C C . GLU A 1 105 ? 7.375 -12.524 -3.439 1.00 56.41 105 GLU A C 1
ATOM 810 O O . GLU A 1 105 ? 8.250 -11.656 -3.454 1.00 56.41 105 GLU A O 1
ATOM 815 N N . VAL A 1 106 ? 6.784 -12.906 -2.301 1.00 55.66 106 VAL A N 1
ATOM 816 C CA . VAL A 1 106 ? 7.168 -12.370 -0.986 1.00 55.66 106 VAL A CA 1
ATOM 817 C C . VAL A 1 106 ? 8.566 -12.844 -0.598 1.00 55.66 106 VAL A C 1
ATOM 819 O O . VAL A 1 106 ? 9.366 -12.031 -0.140 1.00 55.66 106 VAL A O 1
ATOM 822 N N . ILE A 1 107 ? 8.899 -14.118 -0.830 1.00 60.25 107 ILE A N 1
ATOM 823 C CA . ILE A 1 107 ? 10.251 -14.654 -0.631 1.00 60.25 107 ILE A CA 1
ATOM 824 C C . ILE A 1 107 ? 11.237 -13.926 -1.547 1.00 60.25 107 ILE A C 1
ATOM 826 O O . ILE A 1 107 ? 12.243 -13.428 -1.058 1.00 60.25 107 ILE A O 1
ATOM 830 N N . ALA A 1 108 ? 10.929 -13.755 -2.834 1.00 65.25 108 ALA A N 1
ATOM 831 C CA . ALA A 1 108 ? 11.782 -13.043 -3.785 1.00 65.25 108 ALA A CA 1
ATOM 832 C C . ALA A 1 108 ? 11.969 -11.561 -3.416 1.00 65.25 108 ALA A C 1
ATOM 834 O O . ALA A 1 108 ? 13.061 -11.009 -3.576 1.00 65.25 108 ALA A O 1
ATOM 835 N N . PHE A 1 109 ? 10.932 -10.904 -2.892 1.00 63.34 109 PHE A N 1
ATOM 836 C CA . PHE A 1 109 ? 11.025 -9.536 -2.392 1.00 63.34 109 PHE A CA 1
ATOM 837 C C . PHE A 1 109 ? 11.898 -9.449 -1.132 1.00 63.34 109 PHE A C 1
ATOM 839 O O . PHE A 1 109 ? 12.796 -8.607 -1.066 1.00 63.34 109 PHE A O 1
ATOM 846 N N . CYS A 1 110 ? 11.687 -10.340 -0.159 1.00 60.34 110 CYS A N 1
ATOM 847 C CA . CYS A 1 110 ? 12.511 -10.446 1.046 1.00 60.34 110 CYS A CA 1
ATOM 848 C C . CYS A 1 110 ? 13.977 -10.759 0.705 1.00 60.34 110 CYS A C 1
ATOM 850 O O . CYS A 1 110 ? 14.878 -10.099 1.221 1.00 60.34 110 CYS A O 1
ATOM 852 N N . ASP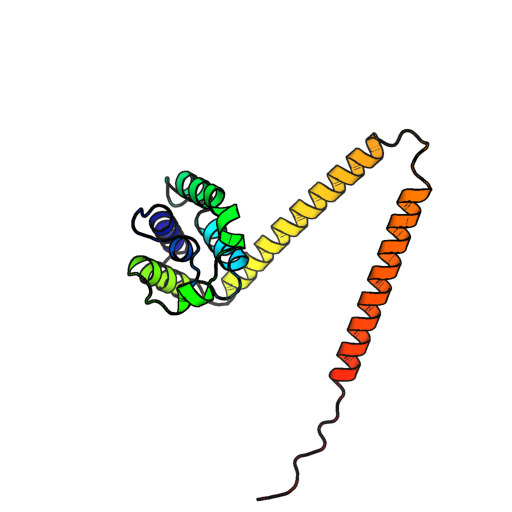 A 1 111 ? 14.223 -11.670 -0.232 1.00 67.00 111 ASP A N 1
ATOM 853 C CA . ASP A 1 111 ? 15.542 -11.975 -0.785 1.00 67.00 111 ASP A CA 1
ATOM 854 C C . ASP A 1 111 ? 16.172 -10.760 -1.461 1.00 67.00 111 ASP A C 1
ATOM 856 O O . ASP A 1 111 ? 17.359 -10.486 -1.282 1.00 67.00 111 ASP A O 1
ATOM 860 N N . GLY A 1 112 ? 15.392 -10.002 -2.233 1.00 73.88 112 GLY A N 1
ATOM 861 C CA . GLY A 1 112 ? 15.841 -8.763 -2.860 1.00 73.88 112 GLY A CA 1
ATOM 862 C C . GLY A 1 112 ? 16.276 -7.721 -1.827 1.00 73.88 112 GLY A C 1
ATOM 863 O O . GLY A 1 112 ? 17.322 -7.083 -1.989 1.00 73.88 112 GLY A O 1
ATOM 864 N N . LEU A 1 113 ? 15.521 -7.585 -0.734 1.00 67.06 113 LEU A N 1
ATOM 865 C CA . LEU A 1 113 ? 15.865 -6.707 0.384 1.00 67.06 113 LEU A CA 1
ATOM 866 C C . LEU A 1 113 ? 17.111 -7.188 1.134 1.00 67.06 113 LEU A C 1
ATOM 868 O O . LEU A 1 113 ? 17.994 -6.376 1.408 1.00 67.06 113 LEU A O 1
ATOM 872 N N . LEU A 1 114 ? 17.233 -8.490 1.407 1.00 66.00 114 LEU A N 1
ATOM 873 C CA . LEU A 1 114 ? 18.417 -9.076 2.042 1.00 66.00 114 LEU A CA 1
ATOM 874 C C . LEU A 1 114 ? 19.666 -8.907 1.170 1.00 66.00 114 LEU A C 1
ATOM 876 O O . LEU A 1 114 ? 20.723 -8.534 1.676 1.00 66.00 114 LEU A O 1
ATOM 880 N N . ARG A 1 115 ? 19.558 -9.097 -0.151 1.00 71.38 115 ARG A N 1
ATOM 881 C CA . ARG A 1 115 ? 20.664 -8.861 -1.094 1.00 71.38 115 ARG A CA 1
ATOM 882 C C . ARG A 1 115 ? 21.049 -7.384 -1.166 1.00 71.38 115 ARG A C 1
ATOM 884 O O . ARG A 1 115 ? 22.239 -7.085 -1.232 1.00 71.38 115 ARG A O 1
ATOM 891 N N . ARG A 1 116 ? 20.087 -6.451 -1.138 1.00 66.38 116 ARG A N 1
ATOM 892 C CA . ARG A 1 116 ? 20.375 -5.003 -1.064 1.00 66.38 116 ARG A CA 1
ATOM 893 C C . ARG A 1 116 ? 21.045 -4.631 0.256 1.00 66.38 116 ARG A C 1
ATOM 895 O O . ARG A 1 116 ? 22.036 -3.910 0.227 1.00 66.38 116 ARG A O 1
ATOM 902 N N . ARG A 1 117 ? 20.565 -5.162 1.383 1.00 69.88 117 ARG A N 1
ATOM 903 C CA . ARG A 1 117 ? 21.184 -4.971 2.701 1.00 69.88 117 ARG A CA 1
ATOM 904 C C . ARG A 1 117 ? 22.621 -5.490 2.718 1.00 69.88 117 ARG A C 1
ATOM 906 O O . ARG A 1 117 ? 23.509 -4.723 3.057 1.00 69.88 117 ARG A O 1
ATOM 913 N N . LYS A 1 118 ? 22.863 -6.721 2.250 1.00 67.06 118 LYS A N 1
ATOM 914 C CA . LYS A 1 118 ? 24.218 -7.282 2.126 1.00 67.06 118 LYS A CA 1
ATOM 915 C C . LYS A 1 118 ? 25.118 -6.425 1.234 1.00 67.06 118 LYS A C 1
ATOM 917 O O . LYS A 1 118 ? 26.268 -6.209 1.581 1.00 67.06 118 LYS A O 1
ATOM 922 N N . ARG A 1 119 ? 24.617 -5.888 0.113 1.00 66.81 119 ARG A N 1
ATOM 923 C CA . ARG A 1 119 ? 25.402 -4.959 -0.726 1.00 66.81 119 ARG A CA 1
ATOM 924 C C . ARG A 1 119 ? 25.743 -3.661 -0.003 1.00 66.81 119 ARG A C 1
ATOM 926 O O . ARG A 1 119 ? 26.857 -3.180 -0.154 1.00 66.81 119 ARG A O 1
ATOM 933 N N . LEU A 1 120 ? 24.810 -3.095 0.757 1.00 68.56 120 LEU A N 1
ATOM 934 C CA . LEU A 1 120 ? 25.056 -1.882 1.538 1.00 68.56 120 LEU A CA 1
ATOM 935 C C . LEU A 1 120 ? 26.019 -2.143 2.700 1.00 68.56 120 LEU A C 1
ATOM 937 O O . LEU A 1 120 ? 26.894 -1.320 2.925 1.00 68.56 120 LEU A O 1
ATOM 941 N N . GLU A 1 121 ? 25.920 -3.291 3.373 1.00 68.56 121 GLU A N 1
ATOM 942 C CA . GLU A 1 121 ? 26.871 -3.728 4.403 1.00 68.56 121 GLU A CA 1
ATOM 943 C C . GLU A 1 121 ? 28.263 -3.948 3.806 1.00 68.56 121 GLU A C 1
ATOM 945 O O . GLU A 1 121 ? 29.226 -3.401 4.322 1.00 68.56 121 GLU A O 1
ATOM 950 N N . ILE A 1 122 ? 28.382 -4.644 2.671 1.00 65.94 122 ILE A N 1
ATOM 951 C CA . ILE A 1 122 ? 29.658 -4.804 1.955 1.00 65.94 122 ILE A CA 1
ATOM 952 C C . ILE A 1 122 ? 30.209 -3.444 1.524 1.00 65.94 122 ILE A C 1
ATOM 954 O O . ILE A 1 122 ? 31.396 -3.190 1.678 1.00 65.94 122 ILE A O 1
ATOM 958 N N . SER A 1 123 ? 29.366 -2.542 1.019 1.00 64.25 123 SER A N 1
ATOM 959 C CA . SER A 1 123 ? 29.804 -1.213 0.594 1.00 64.25 123 SER A CA 1
ATOM 960 C C . SER A 1 123 ? 30.186 -0.317 1.779 1.00 64.25 123 SER A C 1
ATOM 962 O O . SER A 1 123 ? 31.087 0.505 1.638 1.00 64.25 123 SER A O 1
ATOM 964 N N . ALA A 1 124 ? 29.538 -0.471 2.936 1.00 59.94 124 ALA A N 1
ATOM 965 C CA 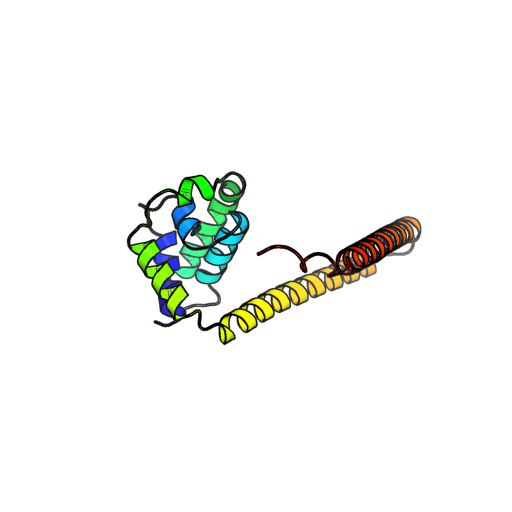. ALA A 1 124 ? 29.890 0.211 4.178 1.00 59.94 124 ALA A CA 1
ATOM 966 C C . ALA A 1 124 ? 31.186 -0.355 4.768 1.00 59.94 124 ALA A C 1
ATOM 968 O O . ALA A 1 124 ? 32.066 0.418 5.118 1.00 59.94 124 ALA A O 1
ATOM 969 N N . LEU A 1 125 ? 31.356 -1.679 4.787 1.00 60.12 125 LEU A N 1
ATOM 970 C CA . LEU A 1 125 ? 32.585 -2.356 5.209 1.00 60.12 125 LEU A CA 1
ATOM 971 C C . LEU A 1 125 ? 33.760 -2.037 4.283 1.00 60.12 125 LEU A C 1
ATOM 973 O O . LEU A 1 125 ? 34.855 -1.801 4.771 1.00 60.12 125 LEU A O 1
ATOM 977 N N . ALA A 1 126 ? 33.537 -1.955 2.970 1.00 61.50 126 ALA A N 1
ATOM 978 C CA . ALA A 1 126 ? 34.550 -1.533 2.008 1.00 61.50 126 ALA A CA 1
ATOM 979 C C . ALA A 1 126 ? 34.935 -0.061 2.209 1.00 61.50 126 ALA A C 1
ATOM 981 O O . ALA A 1 126 ? 36.115 0.261 2.172 1.00 61.50 126 ALA A O 1
ATOM 982 N N . ARG A 1 127 ? 33.967 0.828 2.490 1.00 54.78 127 ARG A N 1
ATOM 983 C CA . ARG A 1 127 ? 34.236 2.230 2.864 1.00 54.78 127 ARG A CA 1
ATOM 984 C C . ARG A 1 127 ? 34.969 2.340 4.198 1.00 54.78 127 ARG A C 1
ATOM 986 O O . ARG A 1 127 ? 35.878 3.148 4.301 1.00 54.78 127 ARG A O 1
ATOM 993 N N . LEU A 1 128 ? 34.622 1.515 5.183 1.00 50.97 128 LEU A N 1
ATOM 994 C CA . LEU A 1 128 ? 35.321 1.437 6.465 1.00 50.97 128 LEU A CA 1
ATOM 995 C C . LEU A 1 128 ? 36.722 0.844 6.309 1.00 50.97 128 LEU A C 1
ATOM 997 O O . LEU A 1 128 ? 37.624 1.300 6.990 1.00 50.97 128 LEU A O 1
ATOM 1001 N N . GLN A 1 129 ? 36.948 -0.120 5.414 1.00 57.53 129 GLN A N 1
ATOM 1002 C CA . GLN A 1 129 ? 38.289 -0.603 5.066 1.00 57.53 129 GLN A CA 1
ATOM 1003 C C . GLN A 1 129 ? 39.112 0.473 4.355 1.00 57.53 129 GLN A C 1
ATOM 1005 O O . GLN A 1 129 ? 40.298 0.594 4.633 1.00 57.53 129 GLN A O 1
ATOM 1010 N N . TRP A 1 130 ? 38.484 1.270 3.487 1.00 53.34 130 TRP A N 1
ATOM 1011 C CA . TRP A 1 130 ? 39.132 2.384 2.789 1.00 53.34 130 TRP A CA 1
ATOM 1012 C C . TRP A 1 130 ? 39.470 3.560 3.714 1.00 53.34 130 TRP A C 1
ATOM 1014 O O . TRP A 1 130 ? 40.508 4.187 3.554 1.00 53.34 130 TRP A O 1
ATOM 1024 N N . LEU A 1 131 ? 38.606 3.855 4.690 1.00 49.16 131 LEU A N 1
ATOM 1025 C CA . LEU A 1 131 ? 38.802 4.921 5.682 1.00 49.16 131 LEU A CA 1
ATOM 1026 C C . LEU A 1 131 ? 39.736 4.520 6.829 1.00 49.16 131 LEU A C 1
ATOM 1028 O O . LEU A 1 131 ? 40.057 5.338 7.682 1.00 49.16 131 LEU A O 1
ATOM 1032 N N . ASN A 1 132 ? 40.186 3.273 6.846 1.00 50.44 132 ASN A N 1
ATOM 1033 C CA . ASN A 1 132 ? 41.023 2.726 7.890 1.00 50.44 132 ASN A CA 1
ATOM 1034 C C . ASN A 1 132 ? 42.502 2.716 7.470 1.00 50.44 132 ASN A C 1
ATOM 1036 O O . ASN A 1 132 ? 43.109 1.658 7.274 1.00 50.44 132 ASN A O 1
ATOM 1040 N N . LEU A 1 133 ? 43.059 3.924 7.383 1.00 49.53 133 LEU A N 1
ATOM 1041 C CA . LEU A 1 133 ? 44.463 4.179 7.696 1.00 49.53 133 LEU A CA 1
ATOM 1042 C C . LEU A 1 133 ? 44.644 4.026 9.222 1.00 49.53 133 LEU A C 1
ATOM 1044 O O . LEU A 1 133 ? 44.340 4.908 10.018 1.00 49.53 133 LEU A O 1
ATOM 1048 N N . ASP A 1 134 ? 45.024 2.801 9.565 1.00 52.62 134 ASP A N 1
ATOM 1049 C CA . ASP A 1 134 ? 45.797 2.272 10.694 1.00 52.62 134 ASP A CA 1
ATOM 1050 C C . ASP A 1 134 ? 45.472 2.491 12.187 1.00 52.62 134 ASP A C 1
ATOM 1052 O O . ASP A 1 134 ? 45.674 1.519 12.909 1.00 52.62 134 ASP A O 1
ATOM 1056 N N . ASP A 1 135 ? 44.876 3.572 12.699 1.00 51.91 135 ASP A N 1
ATOM 1057 C CA . ASP A 1 135 ? 44.956 3.780 14.175 1.00 51.91 135 ASP A CA 1
ATOM 1058 C C . ASP A 1 135 ? 43.650 3.698 15.000 1.00 51.91 135 ASP A C 1
ATOM 1060 O O . ASP A 1 135 ? 43.705 3.630 16.22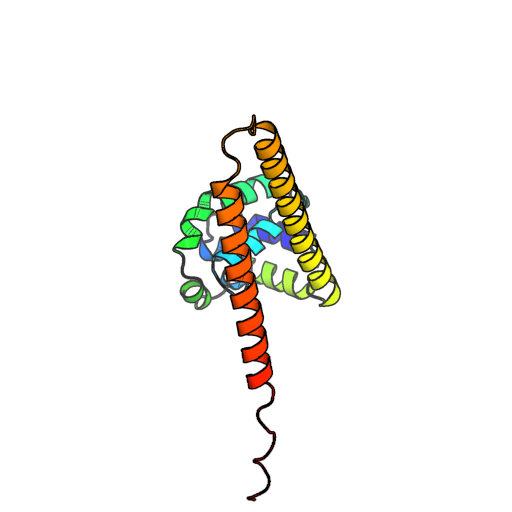5 1.00 51.91 135 ASP A O 1
ATOM 1064 N N . ALA A 1 136 ? 42.459 3.605 14.392 1.00 50.62 136 ALA A N 1
ATOM 1065 C CA . ALA A 1 136 ? 41.181 3.586 15.141 1.00 50.62 136 ALA A CA 1
ATOM 1066 C C . ALA A 1 136 ? 40.577 2.178 15.390 1.00 50.62 136 ALA A C 1
ATOM 1068 O O . ALA A 1 136 ? 39.496 2.041 15.959 1.00 50.62 136 ALA A O 1
ATOM 1069 N N . LYS A 1 137 ? 41.243 1.103 14.943 1.00 53.12 137 LYS A N 1
ATOM 1070 C CA . LYS A 1 137 ? 40.637 -0.238 14.776 1.00 53.12 137 LYS A CA 1
ATOM 1071 C C . LYS A 1 137 ? 40.481 -1.106 16.025 1.00 53.12 137 LYS A C 1
ATOM 1073 O O . LYS A 1 137 ? 39.875 -2.170 15.905 1.00 53.12 137 LYS A O 1
ATOM 1078 N N . SER A 1 138 ? 41.035 -0.746 17.179 1.00 57.34 138 SER A N 1
ATOM 1079 C CA . SER A 1 138 ? 41.076 -1.700 18.297 1.00 57.34 138 SER A CA 1
ATOM 1080 C C . SER A 1 138 ? 39.782 -1.712 19.115 1.00 57.34 138 SER A C 1
ATOM 1082 O O . SER A 1 138 ? 39.190 -2.771 19.299 1.00 57.34 138 SER A O 1
ATOM 1084 N N . GLU A 1 139 ? 39.293 -0.551 19.551 1.00 58.06 139 GLU A N 1
ATOM 1085 C CA . GLU A 1 139 ? 38.220 -0.492 20.557 1.00 58.06 139 GLU A CA 1
ATOM 1086 C C . GLU A 1 139 ? 36.815 -0.662 19.961 1.00 58.06 139 GLU A C 1
ATOM 1088 O O . GLU A 1 139 ? 36.001 -1.424 20.484 1.00 58.06 139 GLU A O 1
ATOM 1093 N N . GLU A 1 140 ? 36.517 -0.036 18.818 1.00 60.75 140 GLU A N 1
ATOM 1094 C CA . GLU A 1 140 ? 35.190 -0.163 18.195 1.00 60.75 140 GLU A CA 1
ATOM 1095 C C . GLU A 1 140 ? 34.951 -1.562 17.608 1.00 60.75 140 GLU A C 1
ATOM 1097 O O . GLU A 1 140 ? 33.836 -2.088 17.664 1.00 60.75 140 GLU A O 1
ATOM 1102 N N . ALA A 1 141 ? 35.999 -2.208 17.087 1.00 61.97 141 ALA A N 1
ATOM 1103 C CA . ALA A 1 141 ? 35.908 -3.581 16.597 1.00 61.97 141 ALA A CA 1
ATOM 1104 C C . ALA A 1 141 ? 35.705 -4.585 17.743 1.00 61.97 141 ALA A C 1
ATOM 1106 O O . ALA A 1 141 ? 35.017 -5.594 17.567 1.00 61.97 141 ALA A O 1
ATOM 1107 N N . GLU A 1 142 ? 36.278 -4.313 18.914 1.00 71.56 142 GLU A N 1
ATOM 1108 C CA . GLU A 1 142 ? 36.068 -5.106 20.122 1.00 71.56 142 GLU A CA 1
ATOM 1109 C C . GLU A 1 142 ? 34.649 -4.912 20.672 1.00 71.56 142 GLU A C 1
ATOM 1111 O O . GLU A 1 142 ? 33.946 -5.897 20.912 1.00 71.56 142 GLU A O 1
ATOM 1116 N N . SER A 1 143 ? 34.162 -3.669 20.706 1.00 73.19 143 SER A N 1
ATOM 1117 C CA . SER A 1 143 ? 32.792 -3.341 21.116 1.00 73.19 143 SER A CA 1
ATOM 1118 C C . SER A 1 143 ? 31.733 -3.969 20.191 1.00 73.19 143 SER A C 1
ATOM 1120 O O . SER A 1 143 ? 30.747 -4.551 20.651 1.00 73.19 143 SER A O 1
ATOM 1122 N N . ALA A 1 144 ? 31.963 -3.966 18.871 1.00 67.88 144 ALA A N 1
ATOM 1123 C CA . ALA A 1 144 ? 31.081 -4.626 17.905 1.00 67.88 144 ALA A CA 1
ATOM 1124 C C . ALA A 1 144 ? 31.040 -6.157 18.088 1.00 67.88 144 ALA A C 1
ATOM 1126 O O . ALA A 1 144 ? 29.971 -6.769 17.999 1.00 67.88 144 ALA A O 1
ATOM 1127 N N . ARG A 1 145 ? 32.185 -6.785 18.389 1.00 75.75 145 ARG A N 1
ATOM 1128 C CA . ARG A 1 145 ? 32.263 -8.226 18.692 1.00 75.75 145 ARG A CA 1
ATOM 1129 C C . ARG A 1 145 ? 31.564 -8.568 20.005 1.00 75.75 145 ARG A C 1
ATOM 1131 O O . ARG A 1 145 ? 30.941 -9.624 20.106 1.00 75.75 145 ARG A O 1
ATOM 1138 N N . GLU A 1 146 ? 31.637 -7.692 20.999 1.00 80.31 146 GLU A N 1
ATOM 1139 C CA . GLU A 1 146 ? 30.956 -7.883 22.277 1.00 80.31 146 GLU A CA 1
ATOM 1140 C C . GLU A 1 146 ? 29.432 -7.788 22.136 1.00 80.31 146 GLU A C 1
ATOM 1142 O O . GLU A 1 146 ? 28.714 -8.678 22.602 1.00 80.31 146 GLU A O 1
ATOM 1147 N N . LEU A 1 147 ? 28.929 -6.801 21.388 1.00 73.31 147 LEU A N 1
ATOM 1148 C CA . LEU A 1 147 ? 27.503 -6.699 21.060 1.00 73.31 147 LEU A CA 1
ATOM 1149 C C . LEU A 1 147 ? 26.994 -7.928 20.296 1.00 73.31 147 LEU A C 1
ATOM 1151 O O . LEU A 1 147 ? 25.900 -8.422 20.584 1.00 73.31 147 LEU A O 1
ATOM 1155 N N . GLN A 1 148 ? 27.795 -8.468 19.374 1.00 76.00 148 GLN A N 1
ATOM 1156 C CA . GLN A 1 148 ? 27.454 -9.696 18.658 1.00 76.00 148 GLN A CA 1
ATOM 1157 C C . GLN A 1 148 ? 27.337 -10.902 19.608 1.00 76.00 148 GLN A C 1
ATOM 1159 O O . GLN A 1 148 ? 26.349 -11.635 19.543 1.00 76.00 148 GLN A O 1
ATOM 1164 N N . ARG A 1 149 ? 28.269 -11.066 20.557 1.00 86.38 149 ARG A N 1
ATOM 1165 C CA . ARG A 1 149 ? 28.202 -12.134 21.576 1.00 86.38 149 ARG A CA 1
ATOM 1166 C C . ARG A 1 149 ? 26.979 -11.999 22.484 1.00 86.38 149 ARG A C 1
ATOM 1168 O O . ARG A 1 149 ? 26.359 -13.002 22.836 1.00 86.38 149 ARG A O 1
ATOM 1175 N N . ILE A 1 150 ? 26.619 -10.774 22.875 1.00 85.50 150 ILE A N 1
ATOM 1176 C CA . ILE A 1 150 ? 25.421 -10.512 23.690 1.00 85.50 150 ILE A CA 1
ATOM 1177 C C . ILE A 1 150 ? 24.159 -10.916 22.922 1.00 85.50 150 ILE A C 1
ATOM 1179 O O . ILE A 1 150 ? 23.262 -11.545 23.491 1.00 85.50 150 ILE A O 1
ATOM 1183 N N . PHE A 1 151 ? 24.094 -10.583 21.633 1.00 79.00 151 PHE A N 1
ATOM 1184 C CA . PHE A 1 151 ? 22.969 -10.942 20.779 1.00 79.00 151 PHE A CA 1
ATOM 1185 C C . PHE A 1 151 ? 22.832 -12.462 20.614 1.00 79.00 151 PHE A C 1
ATOM 1187 O O . PHE A 1 151 ? 21.747 -12.998 20.834 1.00 79.00 151 PHE A O 1
ATOM 1194 N N . GLU A 1 152 ? 23.926 -13.168 20.317 1.00 85.50 152 GLU A N 1
ATOM 1195 C CA . GLU A 1 152 ? 23.935 -14.632 20.172 1.00 85.50 152 GLU A CA 1
ATOM 1196 C C . GLU A 1 152 ? 23.486 -15.340 21.459 1.00 85.50 152 GLU A C 1
ATOM 1198 O O . GLU A 1 152 ? 22.650 -16.240 21.408 1.00 85.50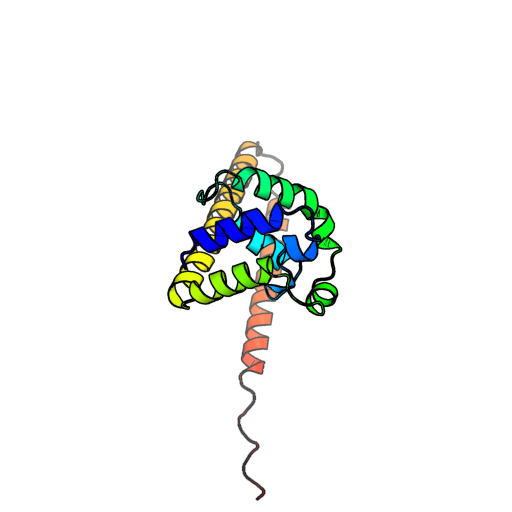 152 GLU A O 1
ATOM 1203 N N . ARG A 1 153 ? 23.938 -14.879 22.635 1.00 88.88 153 ARG A N 1
ATOM 1204 C CA . ARG A 1 153 ? 23.487 -15.425 23.929 1.00 88.88 153 ARG A CA 1
ATOM 1205 C C . ARG A 1 153 ? 21.989 -15.238 24.155 1.00 88.88 153 ARG A C 1
ATOM 1207 O O . ARG A 1 153 ? 21.325 -16.153 24.639 1.00 88.88 153 ARG A O 1
ATOM 1214 N N . ARG A 1 154 ? 21.450 -14.061 23.819 1.00 85.75 154 ARG A N 1
ATOM 1215 C CA . ARG A 1 154 ? 20.011 -13.783 23.948 1.00 85.75 154 ARG A CA 1
ATOM 1216 C C . ARG A 1 154 ? 19.185 -14.644 23.000 1.00 85.75 154 ARG A C 1
ATOM 1218 O O . ARG A 1 154 ? 18.138 -15.135 23.406 1.00 85.75 154 ARG A O 1
ATOM 1225 N N . LEU A 1 155 ? 19.670 -14.850 21.776 1.00 82.50 155 LEU A N 1
ATOM 1226 C CA . LEU A 1 155 ? 19.006 -15.695 20.791 1.00 82.50 155 LEU A CA 1
ATOM 1227 C C . LEU A 1 155 ? 18.963 -17.158 21.252 1.00 82.50 155 LEU A C 1
ATOM 1229 O O . LEU A 1 155 ? 17.888 -17.747 21.268 1.00 82.50 155 LEU A O 1
ATOM 1233 N N . SER A 1 156 ? 20.092 -17.718 21.699 1.00 86.25 156 SER A N 1
ATOM 1234 C CA . SER A 1 156 ? 20.141 -19.095 22.210 1.00 86.25 156 SER A CA 1
ATOM 1235 C C . SER A 1 156 ? 19.235 -19.299 23.424 1.00 86.25 156 SER A C 1
ATOM 1237 O O . SER A 1 156 ? 18.558 -20.319 23.514 1.00 86.25 156 SER A O 1
ATOM 1239 N N . LYS A 1 157 ? 19.170 -18.317 24.334 1.00 88.19 157 LYS A N 1
ATOM 1240 C CA . LYS A 1 157 ? 18.272 -18.372 25.493 1.00 88.19 157 LYS A CA 1
ATOM 1241 C C . LYS A 1 157 ? 16.796 -18.393 25.076 1.00 88.19 157 LYS A C 1
ATOM 1243 O O . LYS A 1 157 ? 16.048 -19.232 25.560 1.00 88.19 157 LYS A O 1
ATOM 1248 N N . ALA A 1 158 ? 16.398 -17.521 24.150 1.00 79.88 158 ALA A N 1
ATOM 1249 C CA . ALA A 1 158 ? 15.021 -17.470 23.659 1.00 79.88 158 ALA A CA 1
ATOM 1250 C C . ALA A 1 158 ? 14.608 -18.758 22.923 1.00 79.88 158 ALA A C 1
ATOM 1252 O O . ALA A 1 158 ? 13.456 -19.173 23.007 1.00 79.88 158 ALA A O 1
ATOM 1253 N N . VAL A 1 159 ? 15.543 -19.404 22.214 1.00 85.69 159 VAL A N 1
ATOM 1254 C CA . VAL A 1 159 ? 15.300 -20.704 21.569 1.00 85.69 159 VAL A CA 1
ATOM 1255 C C . VAL A 1 159 ? 15.083 -21.805 22.609 1.00 85.69 159 VAL A C 1
ATOM 1257 O O . VAL A 1 159 ? 14.139 -22.575 22.462 1.00 85.69 159 VAL A O 1
ATOM 1260 N N . ALA A 1 160 ? 15.898 -21.855 23.667 1.00 84.31 160 ALA A N 1
ATOM 1261 C CA . ALA A 1 160 ? 15.741 -22.840 24.738 1.00 84.31 160 ALA A CA 1
ATOM 1262 C C . ALA A 1 160 ? 14.403 -22.679 25.486 1.00 84.31 160 ALA A C 1
ATOM 1264 O O . ALA A 1 160 ? 13.682 -23.655 25.665 1.00 84.31 160 ALA A O 1
ATOM 1265 N N . GLU A 1 161 ? 14.018 -21.445 25.832 1.00 85.00 161 GLU A N 1
ATOM 1266 C CA . GLU A 1 161 ? 12.726 -21.157 26.480 1.00 85.00 161 GLU A CA 1
ATOM 1267 C C . GLU A 1 161 ? 11.531 -21.559 25.597 1.00 85.00 161 GLU A C 1
ATOM 1269 O O . GLU A 1 161 ? 10.530 -22.075 26.091 1.00 85.00 161 GLU A O 1
ATOM 1274 N N . ALA A 1 162 ? 11.633 -21.362 24.278 1.00 77.19 162 ALA A N 1
ATOM 1275 C CA . ALA A 1 162 ? 10.593 -21.784 23.342 1.00 77.19 162 ALA A CA 1
ATOM 1276 C C . ALA A 1 162 ? 10.477 -23.316 23.234 1.00 77.19 162 ALA A C 1
ATOM 1278 O O . ALA A 1 162 ? 9.372 -23.826 23.041 1.00 77.19 162 ALA A O 1
ATOM 1279 N N . GLN A 1 163 ? 11.593 -24.043 23.366 1.00 79.88 163 GLN A N 1
ATOM 1280 C CA . GLN A 1 163 ? 11.612 -25.510 23.373 1.00 79.88 163 GLN A CA 1
ATOM 1281 C C . GLN A 1 163 ? 11.008 -26.079 24.664 1.00 79.88 163 GLN A C 1
ATOM 1283 O O . GLN A 1 163 ? 10.166 -26.968 24.587 1.00 79.88 163 GLN A O 1
ATOM 1288 N N . GLU A 1 164 ? 11.326 -25.509 25.831 1.00 79.12 164 GLU A N 1
ATOM 1289 C CA . GLU A 1 164 ? 10.716 -25.923 27.107 1.00 79.12 164 GLU A CA 1
ATOM 1290 C C . GLU A 1 164 ? 9.193 -25.699 27.125 1.00 79.12 164 GLU A C 1
ATOM 1292 O O . GLU A 1 164 ? 8.446 -26.529 27.635 1.00 79.12 164 GLU A O 1
ATOM 1297 N N . GLN A 1 165 ? 8.700 -24.624 26.499 1.00 71.88 165 GLN A N 1
ATOM 1298 C CA . GLN A 1 165 ? 7.257 -24.361 26.378 1.00 71.88 165 GLN A CA 1
ATOM 1299 C C . GLN A 1 165 ? 6.529 -25.295 25.400 1.00 71.88 165 GLN A C 1
ATOM 1301 O O . GLN A 1 165 ? 5.302 -25.369 25.432 1.00 71.88 165 GLN A O 1
ATOM 1306 N N . THR A 1 166 ? 7.248 -25.996 24.517 1.00 67.50 166 THR A N 1
ATOM 1307 C CA . THR A 1 166 ? 6.641 -26.964 23.587 1.00 67.50 166 THR A CA 1
ATOM 1308 C C . THR A 1 166 ? 6.579 -28.388 24.145 1.00 67.50 166 THR A C 1
ATOM 1310 O O . THR A 1 166 ? 5.907 -29.227 23.546 1.00 67.50 166 THR A O 1
ATOM 1313 N N . GLU A 1 167 ? 7.206 -28.654 25.296 1.00 64.62 167 GLU A N 1
ATOM 1314 C CA . GLU A 1 167 ? 7.238 -29.971 25.950 1.00 64.62 167 GLU A CA 1
ATOM 1315 C C . GLU A 1 167 ? 6.273 -30.106 27.150 1.00 64.62 167 GLU A C 1
ATOM 1317 O O . GLU A 1 167 ? 6.347 -31.089 27.889 1.00 64.62 167 GLU A O 1
ATOM 1322 N N . GLU A 1 168 ? 5.320 -29.180 27.348 1.00 59.59 168 GLU A N 1
ATOM 1323 C CA . GLU A 1 168 ? 4.281 -29.368 28.376 1.00 59.59 168 GLU A CA 1
ATOM 1324 C C . GLU A 1 168 ? 3.380 -30.585 28.041 1.00 59.59 168 GLU A C 1
ATOM 1326 O O . GLU A 1 168 ? 2.868 -30.703 26.921 1.00 59.59 168 GLU A O 1
ATOM 1331 N N . PRO A 1 169 ? 3.187 -31.527 28.987 1.00 56.91 169 PRO A N 1
ATOM 1332 C CA . PRO A 1 169 ? 2.698 -32.866 28.689 1.00 56.91 169 PRO A CA 1
ATOM 1333 C C . PRO A 1 169 ? 1.194 -32.905 28.405 1.00 56.91 169 PRO A C 1
ATOM 1335 O O . PRO A 1 169 ? 0.366 -32.358 29.133 1.00 56.91 169 PRO A O 1
ATOM 1338 N N . ALA A 1 170 ? 0.837 -33.666 27.371 1.00 58.28 170 ALA A N 1
ATOM 1339 C CA . ALA A 1 170 ? -0.524 -34.021 26.978 1.00 58.28 170 ALA A CA 1
ATOM 1340 C C . ALA A 1 170 ? -1.214 -34.997 27.965 1.00 58.28 170 ALA A C 1
ATOM 1342 O O . ALA A 1 170 ? -1.769 -36.016 27.555 1.00 58.28 170 ALA A O 1
ATOM 1343 N N . GLU A 1 171 ? -1.214 -34.693 29.264 1.00 60.78 171 GLU A N 1
ATOM 1344 C CA . GLU A 1 171 ? -1.894 -35.479 30.301 1.00 60.78 171 GLU A CA 1
ATOM 1345 C C . GLU A 1 171 ? -2.876 -34.632 31.117 1.00 60.78 171 GLU A C 1
ATOM 1347 O O . GLU A 1 171 ? -2.681 -34.445 32.302 1.00 60.78 171 GLU A O 1
ATOM 1352 N N . VAL A 1 172 ? -3.980 -34.169 30.522 1.00 60.22 172 VAL A N 1
ATOM 1353 C CA . VAL A 1 172 ? -5.287 -34.092 31.215 1.00 60.22 172 VAL A CA 1
ATOM 1354 C C . VAL A 1 172 ? -6.383 -34.047 30.149 1.00 60.22 172 VAL A C 1
ATOM 1356 O O . VAL A 1 172 ? -6.691 -32.980 29.628 1.00 60.22 172 VAL A O 1
ATOM 1359 N N . ARG A 1 173 ? -6.980 -35.199 29.811 1.00 56.41 173 ARG A N 1
ATOM 1360 C CA . ARG A 1 173 ? -8.367 -35.330 29.299 1.00 56.41 173 ARG A CA 1
ATOM 1361 C C . ARG A 1 173 ? -8.738 -36.810 29.126 1.00 56.41 173 ARG A C 1
ATOM 1363 O O . ARG A 1 173 ? -9.019 -37.295 28.035 1.00 56.41 173 ARG A O 1
ATOM 1370 N N . ARG A 1 174 ? -8.771 -37.544 30.238 1.00 59.84 174 ARG A N 1
ATOM 1371 C CA . ARG A 1 174 ? -9.687 -38.682 30.398 1.00 59.84 174 ARG A CA 1
ATOM 1372 C C . ARG A 1 174 ? -10.417 -38.499 31.717 1.00 59.84 174 ARG A C 1
ATOM 1374 O O . ARG A 1 174 ? -9.817 -38.659 32.770 1.00 59.84 174 ARG A O 1
ATOM 1381 N N . GLY A 1 175 ? -11.695 -38.144 31.640 1.00 61.94 175 GLY A N 1
ATOM 1382 C CA . GLY A 1 175 ? -12.586 -38.140 32.795 1.00 61.94 175 GLY A CA 1
ATOM 1383 C C . GLY A 1 175 ? -13.625 -37.029 32.752 1.00 61.94 175 GLY A C 1
ATOM 1384 O O . GLY A 1 175 ? -13.358 -35.948 33.261 1.00 61.94 175 GLY A O 1
ATOM 1385 N N . ALA A 1 176 ? -14.779 -37.325 32.144 1.00 53.88 176 ALA A N 1
ATOM 1386 C CA . ALA A 1 176 ? -16.141 -36.976 32.585 1.00 53.88 176 ALA A CA 1
ATOM 1387 C C . ALA A 1 176 ? -17.074 -36.796 31.374 1.00 53.88 176 ALA A C 1
ATOM 1389 O O . ALA A 1 176 ? -16.896 -35.857 30.598 1.00 53.88 176 ALA A O 1
ATOM 1390 N N . GLY A 1 177 ? -18.075 -37.674 31.260 1.00 53.44 177 GLY A N 1
ATOM 1391 C CA . GLY A 1 177 ? -19.196 -37.570 30.322 1.00 53.44 177 GLY A CA 1
ATOM 1392 C C . GLY A 1 177 ? -19.424 -38.840 29.534 1.00 53.44 177 GLY A C 1
ATOM 1393 O O . GLY A 1 177 ? -19.102 -38.811 28.329 1.00 53.44 177 GLY A O 1
#

Sequence (177 aa):
MTMDAARSLAVQLVLSPVHQLGERCGFRIFPGSASRCFKMMMLLVHPDKRTDPRAGEAFGEMQSIKSLVVVSDPDATRQRPMTELEGLLHRALRKIRDPVETAAEVIAFCDGLLRRRKRLEISALARLQWLNLDDAKSEEAESARELQRIFERRLSKAVAEAQEQTEEPAEVRRGAG

Secondary structure (DSSP, 8-state):
--HHHHHHHHHHHHT-TT--HHHHTTTTTS-S-HHHHHHHHHHHT-TTS-SSTTHHHHHHHHHHTHHHHTT--HHHHHTSPPPHHHHHHHHHHHHH--HHHHHHHHHHHHHHHHHHHHHHHHHHHHHHHHS--SSSTTHHHHHHHHHHHHHHHHHHHHHHHHHHTT-----------

pLDDT: mean 81.09, std 16.79, range [47.44, 98.12]

Foldseek 3Di:
DDLLQLLVLLLCQLPPPPHDPLSNLLLQQDDDALVVSLVVSLVSLPPVVDSDPCSVVSNVSSVVCVVVSVVDDSVVVNVDDHDPSSVSSSVVVVVVPPPPVVVVVVVVVVVVVVVVVVVVVVVVVVVVVVVDPDDPPDPVVVVVVVVVVVVVVVVVVVVVVVVVVVPDDPPDDDDDD